Protein AF-A0A3D0GLS4-F1 (afdb_monomer_lite)

Sequence (91 aa):
MDFAYSARTEELRARVQNFMDEHIVPRIRQYNEEVQAGNYPVSFMADLRELAKSEGLWNMFLPHLKDGQPGTRLTNMEYAPLAEIMGDYKL

Radius of gyration: 14.91 Å; chains: 1; bounding box: 35×18×50 Å

pLDDT: mean 92.79, std 7.23, range [54.88, 98.25]

Secondary structure (DSSP, 8-state):
---PPPHHHHHHHHHHHHHIIIIIGGGHHHHHHHHHTT-SS-TTHHHHHHHHHHTT-SSTT-TTPPTTSSS----HHHHHHHHHHHHSS--

Structure (mmCIF, N/CA/C/O backbone):
data_AF-A0A3D0GLS4-F1
#
_entry.id   AF-A0A3D0GLS4-F1
#
loop_
_atom_site.group_PDB
_atom_site.id
_atom_site.type_symbol
_atom_site.label_atom_id
_atom_site.label_alt_id
_atom_site.label_comp_id
_atom_site.label_asym_id
_atom_site.label_entity_id
_atom_site.label_seq_id
_atom_site.pdbx_PDB_ins_code
_atom_site.Cartn_x
_atom_site.Cartn_y
_atom_site.Cartn_z
_atom_site.occupancy
_atom_site.B_iso_or_equiv
_atom_site.auth_seq_id
_atom_site.auth_comp_id
_atom_site.auth_asym_id
_atom_site.auth_atom_id
_atom_site.pdbx_PDB_model_num
ATOM 1 N N . MET A 1 1 ? -0.066 3.498 -32.404 1.00 54.88 1 MET A N 1
ATOM 2 C CA . MET A 1 1 ? 0.345 3.867 -31.037 1.00 54.88 1 MET A CA 1
ATOM 3 C C . MET A 1 1 ? -0.094 2.721 -30.153 1.00 54.88 1 MET A C 1
ATOM 5 O O . MET A 1 1 ? -1.250 2.333 -30.268 1.00 54.88 1 MET A O 1
ATOM 9 N N . ASP A 1 2 ? 0.831 2.113 -29.419 1.00 70.00 2 ASP A N 1
ATOM 10 C CA . ASP A 1 2 ? 0.516 1.032 -28.485 1.00 70.00 2 ASP A CA 1
ATOM 11 C C . ASP A 1 2 ? 0.243 1.659 -27.114 1.00 70.00 2 ASP A C 1
ATOM 13 O O . ASP A 1 2 ? 1.081 2.403 -26.604 1.00 70.00 2 ASP A O 1
ATOM 17 N N . PHE A 1 3 ? -0.961 1.445 -26.590 1.00 79.44 3 PHE A N 1
ATOM 18 C CA . PHE A 1 3 ? -1.418 1.979 -25.303 1.00 79.44 3 PHE A CA 1
ATOM 19 C C . PHE A 1 3 ? -1.457 0.898 -24.218 1.00 79.44 3 PHE A C 1
ATOM 21 O O . PHE A 1 3 ? -1.895 1.177 -23.103 1.00 79.44 3 PHE A O 1
ATOM 28 N N . ALA A 1 4 ? -1.041 -0.330 -24.540 1.00 87.81 4 ALA A N 1
ATOM 29 C CA . ALA A 1 4 ? -0.986 -1.401 -23.565 1.00 87.81 4 ALA A CA 1
ATOM 30 C C . ALA A 1 4 ? 0.086 -1.110 -22.508 1.00 87.81 4 ALA A C 1
ATOM 32 O O . ALA A 1 4 ? 1.156 -0.562 -22.794 1.00 87.81 4 ALA A O 1
ATOM 33 N N . TYR A 1 5 ? -0.198 -1.504 -21.270 1.00 92.25 5 TYR A N 1
ATOM 34 C CA . TYR A 1 5 ? 0.798 -1.476 -20.215 1.00 92.25 5 TYR A CA 1
ATOM 35 C C . TYR A 1 5 ? 1.890 -2.517 -20.477 1.00 92.25 5 TYR A C 1
ATOM 37 O O . TYR A 1 5 ? 1.664 -3.564 -21.086 1.00 92.25 5 TYR A O 1
ATOM 45 N N . SER A 1 6 ? 3.097 -2.239 -19.985 1.00 94.19 6 SER A N 1
ATOM 46 C CA . SER A 1 6 ? 4.172 -3.230 -20.022 1.00 94.19 6 SER A CA 1
ATOM 47 C C . SER A 1 6 ? 3.814 -4.448 -19.161 1.00 94.19 6 SER A C 1
ATOM 49 O O . SER A 1 6 ? 3.090 -4.320 -18.174 1.00 94.19 6 SER A O 1
ATOM 51 N N . ALA A 1 7 ? 4.393 -5.615 -19.461 1.00 95.44 7 ALA A N 1
ATOM 52 C CA . ALA A 1 7 ? 4.205 -6.817 -18.640 1.00 95.44 7 ALA A CA 1
ATOM 53 C C . ALA A 1 7 ? 4.555 -6.584 -17.156 1.00 95.44 7 ALA A C 1
ATOM 55 O O . ALA A 1 7 ? 3.856 -7.066 -16.270 1.00 95.44 7 ALA A O 1
ATOM 56 N N . ARG A 1 8 ? 5.593 -5.778 -16.883 1.00 94.75 8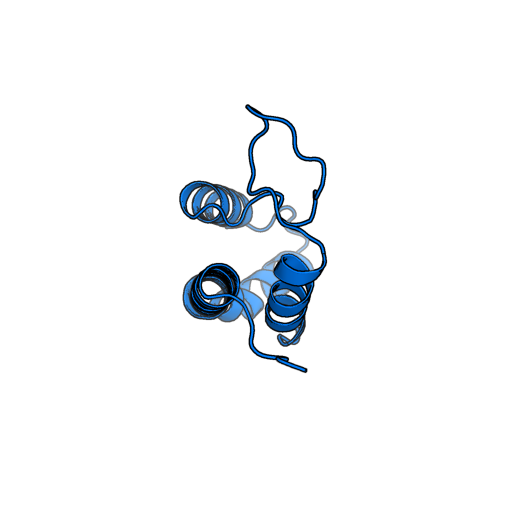 ARG A N 1
ATOM 57 C CA . ARG A 1 8 ? 5.977 -5.383 -15.520 1.00 94.75 8 ARG A CA 1
ATOM 58 C C . ARG A 1 8 ? 4.890 -4.549 -14.842 1.00 94.75 8 ARG A C 1
ATOM 60 O O . ARG A 1 8 ? 4.605 -4.744 -13.666 1.00 94.75 8 ARG A O 1
ATOM 67 N N . THR A 1 9 ? 4.299 -3.606 -15.569 1.00 95.62 9 THR A N 1
ATOM 68 C CA . THR A 1 9 ? 3.213 -2.768 -15.052 1.00 95.62 9 THR A CA 1
ATOM 69 C C . THR A 1 9 ? 1.977 -3.610 -14.745 1.00 95.62 9 THR A C 1
ATOM 71 O O . THR A 1 9 ? 1.386 -3.422 -13.690 1.00 95.62 9 THR A O 1
ATOM 74 N N . GLU A 1 10 ? 1.619 -4.567 -15.604 1.00 97.19 10 GLU A N 1
ATOM 75 C CA . GLU A 1 10 ? 0.490 -5.473 -15.344 1.00 97.19 10 GLU A CA 1
ATOM 76 C C . GLU A 1 10 ? 0.720 -6.362 -14.116 1.00 97.19 10 GLU A C 1
ATOM 78 O O . GLU A 1 10 ? -0.177 -6.516 -13.288 1.00 97.19 10 GLU A O 1
ATOM 83 N N . GLU A 1 11 ? 1.937 -6.880 -13.931 1.00 96.44 11 GLU A N 1
ATOM 84 C CA . GLU A 1 11 ? 2.291 -7.635 -12.723 1.00 96.44 11 GLU A CA 1
ATOM 85 C C . GLU A 1 11 ? 2.140 -6.779 -11.454 1.00 96.44 11 GLU A C 1
ATOM 87 O O . GLU A 1 11 ? 1.569 -7.222 -10.455 1.00 96.44 11 GLU A O 1
ATOM 92 N N . LEU A 1 12 ? 2.614 -5.529 -11.491 1.00 96.69 12 LEU A N 1
ATOM 93 C CA . LEU A 1 12 ? 2.477 -4.598 -10.370 1.00 96.69 12 LEU A CA 1
ATOM 94 C C . LEU A 1 12 ? 1.011 -4.256 -10.086 1.00 96.69 12 LEU A C 1
ATOM 96 O O . LEU A 1 12 ? 0.627 -4.203 -8.920 1.00 96.69 12 LEU A O 1
ATOM 100 N N . ARG A 1 13 ? 0.185 -4.068 -11.124 1.00 97.12 13 ARG A N 1
ATOM 101 C CA . ARG A 1 13 ? -1.258 -3.826 -10.971 1.00 97.12 13 ARG A CA 1
ATOM 102 C C . ARG A 1 13 ? -1.938 -4.993 -10.270 1.00 97.12 13 ARG A C 1
ATOM 104 O O . ARG A 1 13 ? -2.660 -4.764 -9.308 1.00 97.12 13 ARG A O 1
ATOM 111 N N . ALA A 1 14 ? -1.658 -6.225 -10.695 1.00 97.62 14 ALA A N 1
ATOM 112 C CA . ALA A 1 14 ? -2.208 -7.420 -10.060 1.00 97.62 14 ALA A CA 1
ATOM 113 C C . ALA A 1 14 ? -1.800 -7.526 -8.580 1.00 97.62 14 ALA A C 1
ATOM 115 O O . ALA A 1 14 ? -2.637 -7.800 -7.726 1.00 97.62 14 ALA A O 1
ATOM 116 N N . ARG A 1 15 ? -0.531 -7.247 -8.255 1.00 97.31 15 ARG A N 1
ATOM 117 C CA . ARG A 1 15 ? -0.038 -7.265 -6.866 1.00 97.31 15 ARG A CA 1
ATOM 118 C C . ARG A 1 15 ? -0.705 -6.202 -6.000 1.00 97.31 15 ARG A C 1
ATOM 120 O O . ARG A 1 15 ? -1.139 -6.513 -4.898 1.00 97.31 15 ARG A O 1
ATOM 127 N N . VAL A 1 16 ? -0.818 -4.970 -6.498 1.00 97.50 16 VAL A N 1
ATOM 128 C CA . VAL A 1 16 ? -1.498 -3.886 -5.774 1.00 97.50 16 VAL A CA 1
ATOM 129 C C . VAL A 1 16 ? -2.977 -4.208 -5.587 1.00 97.50 16 VAL A C 1
ATOM 131 O O . VAL A 1 16 ? -3.476 -4.052 -4.479 1.00 97.50 16 VAL A O 1
ATOM 134 N N . GLN A 1 17 ? -3.661 -4.702 -6.622 1.00 97.88 17 GLN A N 1
ATOM 135 C CA . GLN A 1 17 ? -5.066 -5.099 -6.531 1.00 97.88 17 GLN A CA 1
ATOM 136 C C . GLN A 1 17 ? -5.274 -6.155 -5.437 1.00 97.88 17 GLN A C 1
ATOM 138 O O . GLN A 1 17 ? -6.071 -5.939 -4.528 1.00 97.88 17 GLN A O 1
ATOM 143 N N . ASN A 1 18 ? -4.488 -7.235 -5.461 1.00 98.06 18 ASN A N 1
ATOM 144 C CA . ASN A 1 18 ? -4.578 -8.296 -4.459 1.00 98.06 18 ASN A CA 1
ATOM 145 C C . ASN A 1 18 ? -4.282 -7.774 -3.047 1.00 98.06 18 ASN A C 1
ATOM 147 O O . ASN A 1 18 ? -5.022 -8.069 -2.114 1.00 98.06 18 ASN A O 1
ATOM 151 N N . PHE A 1 19 ? -3.248 -6.943 -2.883 1.00 97.88 19 PHE A N 1
ATOM 152 C CA . PHE A 1 19 ? -2.919 -6.360 -1.582 1.00 97.88 19 PHE A CA 1
ATOM 153 C C . PHE A 1 19 ? -4.060 -5.486 -1.039 1.00 97.88 19 PHE A C 1
ATOM 155 O O . PHE A 1 19 ? -4.377 -5.527 0.154 1.00 97.88 19 PHE A O 1
ATOM 162 N N . MET A 1 20 ? -4.710 -4.709 -1.910 1.00 97.06 20 MET A N 1
ATOM 163 C CA . MET A 1 20 ? -5.875 -3.916 -1.529 1.00 97.06 20 MET A CA 1
ATOM 164 C C . MET A 1 20 ? -7.035 -4.817 -1.092 1.00 97.06 20 MET A C 1
ATOM 166 O O . MET A 1 20 ? -7.543 -4.634 0.017 1.00 97.06 20 MET A O 1
ATOM 170 N N . ASP A 1 21 ? -7.401 -5.805 -1.908 1.00 96.88 21 ASP A N 1
ATOM 171 C CA . ASP A 1 21 ? -8.537 -6.703 -1.667 1.00 96.88 21 ASP A CA 1
ATOM 172 C C . ASP A 1 21 ? -8.356 -7.574 -0.414 1.00 96.88 21 ASP A C 1
ATOM 174 O O . ASP A 1 21 ? -9.294 -7.757 0.365 1.00 96.88 21 ASP A O 1
ATOM 178 N N . GLU A 1 22 ? -7.149 -8.092 -0.187 1.00 97.69 22 GLU A N 1
ATOM 179 C CA . GLU A 1 22 ? -6.874 -9.042 0.895 1.00 97.69 22 GLU A CA 1
ATOM 180 C C . GLU A 1 22 ? -6.533 -8.358 2.226 1.00 97.69 22 GLU A C 1
ATOM 182 O O . GLU A 1 22 ? -6.846 -8.883 3.304 1.00 97.69 22 GLU A O 1
ATOM 187 N N . HIS A 1 23 ? -5.900 -7.180 2.189 1.00 96.94 23 HIS A N 1
ATOM 188 C CA . HIS A 1 23 ? -5.327 -6.573 3.392 1.00 96.94 23 HIS A CA 1
ATOM 189 C C . HIS A 1 23 ? -5.921 -5.214 3.752 1.00 96.94 23 HIS A C 1
ATOM 191 O O . HIS A 1 23 ? -6.155 -4.976 4.942 1.00 96.94 23 HIS A O 1
ATOM 197 N N . ILE A 1 24 ? -6.206 -4.348 2.776 1.00 95.94 24 ILE A N 1
ATOM 198 C CA . ILE A 1 24 ? -6.650 -2.969 3.037 1.00 95.94 24 ILE A CA 1
ATOM 199 C C . ILE A 1 24 ? -8.170 -2.872 3.153 1.00 95.94 24 ILE A C 1
ATOM 201 O O . ILE A 1 24 ? -8.682 -2.454 4.193 1.00 95.94 24 ILE A O 1
ATOM 205 N N . VAL A 1 25 ? -8.901 -3.298 2.123 1.00 96.00 25 VAL A N 1
ATOM 206 C CA . VAL A 1 25 ? -10.363 -3.170 2.032 1.00 96.00 25 VAL A CA 1
ATOM 207 C C . VAL A 1 25 ? -11.086 -3.817 3.217 1.00 96.00 25 VAL A C 1
ATOM 209 O O . VAL A 1 25 ? -11.942 -3.156 3.815 1.00 96.00 25 VAL A O 1
ATOM 212 N N . PRO A 1 26 ? -10.720 -5.034 3.671 1.00 96.25 26 PRO A N 1
ATOM 213 C CA . PRO A 1 26 ? -11.375 -5.652 4.823 1.00 96.25 26 PRO A CA 1
ATOM 214 C C . PRO A 1 26 ? -11.195 -4.866 6.132 1.00 96.25 26 PRO A C 1
ATOM 216 O O . PRO A 1 26 ? -11.962 -5.057 7.077 1.00 96.25 26 PRO A O 1
ATOM 219 N N . ARG A 1 27 ? -10.190 -3.982 6.209 1.00 95.81 27 ARG A N 1
ATOM 220 C CA . ARG A 1 27 ? -9.841 -3.215 7.416 1.00 95.81 27 ARG A CA 1
ATOM 221 C C . ARG A 1 27 ? -10.435 -1.816 7.455 1.00 95.81 27 ARG A C 1
ATOM 223 O O . ARG A 1 27 ? -10.321 -1.177 8.495 1.00 95.81 27 ARG A O 1
ATOM 230 N N . ILE A 1 28 ? -11.117 -1.352 6.406 1.00 95.19 28 ILE A N 1
ATOM 231 C CA . ILE A 1 28 ? -11.709 0.000 6.363 1.00 95.19 28 ILE A CA 1
ATOM 232 C C . ILE A 1 28 ? -12.653 0.235 7.551 1.00 95.19 28 ILE A C 1
ATOM 234 O O . ILE A 1 28 ? -12.574 1.264 8.220 1.00 95.19 28 ILE A O 1
ATOM 238 N N . ARG A 1 29 ? -13.499 -0.749 7.890 1.00 95.69 29 ARG A N 1
ATOM 239 C CA . ARG A 1 29 ? -14.389 -0.644 9.059 1.00 95.69 29 ARG A CA 1
ATOM 240 C C . ARG A 1 29 ? -13.602 -0.474 10.364 1.00 95.69 29 ARG A C 1
ATOM 242 O O . ARG A 1 29 ? -13.904 0.432 11.131 1.00 95.69 29 ARG A O 1
ATOM 249 N N . GLN A 1 30 ? -12.594 -1.318 10.597 1.00 97.00 30 GLN A N 1
ATOM 250 C CA . GLN A 1 30 ? -11.771 -1.264 11.809 1.00 97.00 30 GLN A CA 1
ATOM 251 C C . GLN A 1 30 ? -10.967 0.041 11.885 1.00 97.00 30 GLN A C 1
ATOM 253 O O . GLN A 1 30 ? -10.872 0.643 12.949 1.00 97.00 30 GLN A O 1
ATOM 258 N N . TYR A 1 31 ? -10.428 0.498 10.752 1.00 96.31 31 TYR A N 1
ATOM 259 C CA . TYR A 1 31 ? -9.764 1.792 10.640 1.00 96.31 31 TYR A CA 1
ATOM 260 C C . TYR A 1 31 ? -10.680 2.912 11.140 1.00 96.31 31 TYR A C 1
ATOM 262 O O . TYR A 1 31 ? -10.304 3.656 12.042 1.00 96.31 31 TYR A O 1
ATOM 270 N N . ASN A 1 32 ? -11.899 2.985 10.599 1.00 96.06 32 ASN A N 1
ATOM 271 C CA . ASN A 1 32 ? -12.873 4.005 10.967 1.00 96.06 32 ASN A CA 1
ATOM 272 C C . ASN A 1 32 ? -13.253 3.922 12.452 1.00 96.06 32 ASN A C 1
ATOM 274 O O . ASN A 1 32 ? -13.275 4.945 13.129 1.00 96.06 32 ASN A O 1
ATOM 278 N N . GLU A 1 33 ? -13.490 2.724 12.988 1.00 97.56 33 GLU A N 1
ATOM 279 C CA . GLU A 1 33 ? -13.788 2.523 14.414 1.00 97.56 33 GLU A CA 1
ATOM 280 C C . GLU A 1 33 ? -12.658 3.026 15.325 1.00 97.56 33 GLU A C 1
ATOM 282 O O . GLU A 1 33 ? -12.912 3.761 16.280 1.00 97.56 33 GLU A O 1
ATOM 287 N N . GLU A 1 34 ? -11.407 2.683 15.019 1.00 98.25 34 GLU A N 1
ATOM 288 C CA . GLU A 1 34 ? -10.251 3.091 15.820 1.00 98.25 34 GLU A CA 1
ATOM 289 C C . GLU A 1 34 ? -9.976 4.598 15.731 1.00 98.25 34 GLU A C 1
ATOM 291 O O . GLU A 1 34 ? -9.725 5.240 16.752 1.00 98.25 34 GLU A O 1
ATOM 296 N N . VAL A 1 35 ? -10.096 5.181 14.537 1.00 97.00 35 VAL A N 1
ATOM 297 C CA . VAL A 1 35 ? -9.953 6.626 14.300 1.00 97.00 35 VAL A CA 1
ATOM 298 C C . VAL A 1 35 ? -11.011 7.419 15.070 1.00 97.00 35 VAL A C 1
A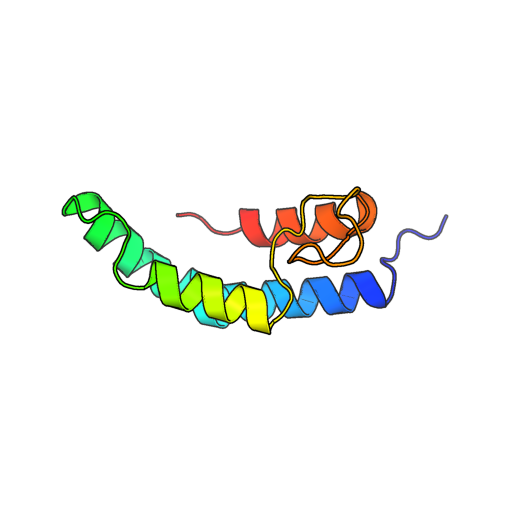TOM 300 O O . VAL A 1 35 ? -10.669 8.390 15.750 1.00 97.00 35 VAL A O 1
ATOM 303 N N . GLN A 1 36 ? -12.279 6.994 15.024 1.00 97.44 36 GLN A N 1
ATOM 304 C CA . GLN A 1 36 ? -13.369 7.638 15.773 1.00 97.44 36 GLN A CA 1
ATOM 305 C C . GLN A 1 36 ? -13.208 7.481 17.291 1.00 97.44 36 GLN A C 1
ATOM 307 O O . GLN A 1 36 ? -13.596 8.368 18.047 1.00 97.44 36 GLN A O 1
ATOM 312 N N . ALA A 1 37 ? -12.589 6.387 17.742 1.00 98.06 37 ALA A N 1
ATOM 313 C CA . ALA A 1 37 ? -12.230 6.181 19.143 1.00 98.06 37 ALA A CA 1
ATOM 314 C C . ALA A 1 37 ? -10.985 6.977 19.589 1.00 98.06 37 ALA A C 1
ATOM 316 O O . ALA A 1 37 ? -10.663 6.985 20.776 1.00 98.06 37 ALA A O 1
ATOM 317 N N . GLY A 1 38 ? -10.287 7.653 18.671 1.00 97.88 38 GLY A N 1
ATOM 318 C CA . GLY A 1 38 ? -9.086 8.431 18.977 1.00 97.88 38 GLY A CA 1
ATOM 319 C C . GLY A 1 38 ? -7.791 7.612 19.048 1.00 97.88 38 GLY A C 1
ATOM 320 O O . GLY A 1 38 ? -6.799 8.100 19.590 1.00 97.88 38 GLY A O 1
ATOM 321 N N . ASN A 1 39 ? -7.774 6.388 18.515 1.00 97.19 39 ASN A N 1
ATOM 322 C CA . ASN A 1 39 ? -6.608 5.508 18.542 1.00 97.19 39 ASN A CA 1
ATOM 323 C C . ASN A 1 39 ? -5.687 5.780 17.347 1.00 97.19 39 ASN A C 1
ATOM 325 O O . ASN A 1 39 ? -6.018 5.477 16.199 1.00 97.19 39 ASN A O 1
ATOM 329 N N . TYR A 1 40 ? -4.500 6.323 17.628 1.00 94.44 40 TYR A N 1
ATOM 330 C CA . TYR A 1 40 ? -3.481 6.607 16.619 1.00 94.44 40 TYR A CA 1
ATOM 331 C C . TYR A 1 40 ? -2.089 6.145 17.090 1.00 94.44 40 TYR A C 1
ATOM 333 O O . TYR A 1 40 ? -1.669 6.524 18.185 1.00 94.44 40 TYR A O 1
ATOM 341 N N . PRO A 1 41 ? -1.331 5.398 16.263 1.00 94.19 41 PRO A N 1
ATOM 342 C CA . PRO A 1 41 ? -1.769 4.787 15.006 1.00 94.19 41 PRO A CA 1
ATOM 343 C C . PRO A 1 41 ? -2.805 3.679 15.254 1.00 94.19 41 PRO A C 1
ATOM 345 O O . PRO A 1 41 ? -2.850 3.113 16.343 1.00 94.19 41 PRO A O 1
ATOM 348 N N . VAL A 1 42 ? -3.590 3.341 14.228 1.00 97.12 42 VAL A N 1
ATOM 349 C CA . VAL A 1 42 ? -4.467 2.163 14.294 1.00 97.12 42 VAL A CA 1
ATOM 350 C C . VAL A 1 42 ? -3.643 0.889 14.516 1.00 97.12 42 VAL A C 1
ATOM 352 O O . VAL A 1 42 ? -2.507 0.773 14.039 1.00 97.12 42 VAL A O 1
ATOM 355 N N . SER A 1 43 ? -4.227 -0.065 15.231 1.00 97.31 43 SER A N 1
ATOM 356 C CA . SER A 1 43 ? -3.580 -1.238 15.823 1.00 97.31 43 SER A CA 1
ATOM 357 C C . SER A 1 43 ? -2.814 -2.112 14.827 1.00 97.31 43 SER A C 1
ATOM 359 O O . SER A 1 43 ? -1.786 -2.685 15.171 1.00 97.31 43 SER A O 1
ATOM 361 N N . PHE A 1 44 ? -3.267 -2.167 13.576 1.00 96.81 44 PHE A N 1
ATOM 362 C CA . PHE A 1 44 ? -2.728 -3.028 12.518 1.00 96.81 44 PHE A CA 1
ATOM 363 C C . PHE A 1 44 ? -1.769 -2.311 11.552 1.00 96.81 44 PHE A C 1
ATOM 365 O O . PHE A 1 44 ? -1.284 -2.902 10.587 1.00 96.81 44 PHE A O 1
ATOM 372 N N . MET A 1 45 ? -1.504 -1.016 11.757 1.00 96.25 45 MET A N 1
ATOM 373 C CA . MET A 1 45 ? -0.733 -0.222 10.796 1.00 96.25 45 MET A CA 1
ATOM 374 C C . MET A 1 45 ? 0.733 -0.675 10.688 1.00 96.25 45 MET A C 1
ATOM 376 O O . MET A 1 45 ? 1.340 -0.549 9.626 1.00 96.25 45 MET A O 1
ATOM 380 N N . ALA A 1 46 ? 1.337 -1.168 11.774 1.00 96.75 46 ALA A N 1
ATOM 381 C CA . ALA A 1 46 ? 2.708 -1.681 11.734 1.00 96.75 46 ALA A CA 1
ATOM 382 C C . ALA A 1 46 ? 2.810 -2.911 10.821 1.00 96.75 46 ALA A C 1
ATOM 384 O O . ALA A 1 46 ? 3.598 -2.887 9.874 1.00 96.75 46 ALA A O 1
ATOM 385 N N . ASP A 1 47 ? 1.932 -3.888 11.036 1.00 97.00 47 ASP A N 1
ATOM 386 C CA . ASP A 1 47 ? 1.881 -5.146 10.291 1.00 97.00 47 ASP A CA 1
ATOM 387 C C . ASP A 1 47 ? 1.648 -4.913 8.793 1.00 97.00 47 ASP A C 1
ATOM 389 O O . ASP A 1 47 ? 2.366 -5.459 7.958 1.00 97.00 47 ASP A O 1
ATOM 393 N N . LEU A 1 48 ? 0.708 -4.026 8.432 1.00 96.88 48 LEU A N 1
ATOM 394 C CA . LEU A 1 48 ? 0.455 -3.690 7.025 1.00 96.88 48 LEU A CA 1
ATOM 395 C C . LEU A 1 48 ? 1.677 -3.074 6.337 1.00 96.88 48 LEU A C 1
ATOM 397 O O . LEU A 1 48 ? 1.931 -3.350 5.166 1.00 96.88 48 LEU A O 1
ATOM 401 N N . ARG A 1 49 ? 2.455 -2.244 7.043 1.00 94.94 49 ARG A N 1
ATOM 402 C CA . ARG A 1 49 ? 3.677 -1.656 6.473 1.00 94.94 49 ARG A CA 1
ATOM 403 C C . ARG A 1 49 ? 4.779 -2.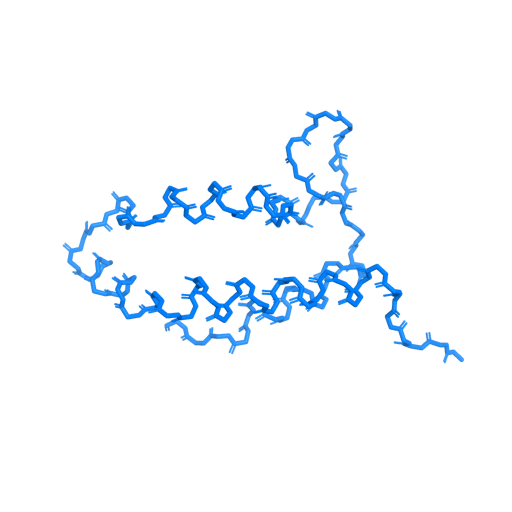690 6.297 1.00 94.94 49 ARG A C 1
ATOM 405 O O . ARG A 1 49 ? 5.543 -2.580 5.342 1.00 94.94 49 ARG A O 1
ATOM 412 N N . GLU A 1 50 ? 4.907 -3.639 7.218 1.00 96.88 50 GLU A N 1
ATOM 413 C CA . GLU A 1 50 ? 5.876 -4.731 7.088 1.00 96.88 50 GLU A CA 1
ATOM 414 C C . GLU A 1 50 ? 5.517 -5.651 5.924 1.00 96.88 50 GLU A C 1
ATOM 416 O O . GLU A 1 50 ? 6.389 -5.951 5.109 1.00 96.88 50 GLU A O 1
ATOM 421 N N . LEU A 1 51 ? 4.234 -5.986 5.774 1.00 97.31 51 LEU A N 1
ATOM 422 C CA . LEU A 1 51 ? 3.745 -6.788 4.659 1.00 97.31 51 LEU A CA 1
ATOM 423 C C . LEU A 1 51 ? 3.916 -6.075 3.309 1.00 97.31 51 LEU A C 1
ATOM 425 O O . LEU A 1 51 ? 4.483 -6.634 2.376 1.00 97.31 51 LEU A O 1
ATOM 429 N N . ALA A 1 52 ? 3.539 -4.797 3.211 1.00 96.25 52 ALA A N 1
ATOM 430 C CA . ALA A 1 52 ? 3.763 -4.023 1.988 1.00 96.25 52 ALA A CA 1
ATOM 431 C C . ALA A 1 52 ? 5.254 -3.976 1.605 1.00 96.25 52 ALA A C 1
ATOM 433 O O . ALA A 1 52 ? 5.601 -4.016 0.427 1.00 96.25 52 ALA A O 1
ATOM 434 N N . LYS A 1 53 ? 6.164 -3.909 2.587 1.00 94.69 53 LYS A N 1
ATOM 435 C CA . LYS A 1 53 ? 7.613 -3.969 2.338 1.00 94.69 53 LYS A CA 1
ATOM 436 C C . LYS A 1 53 ? 8.065 -5.338 1.848 1.00 94.69 53 LYS A C 1
ATOM 438 O O . LYS A 1 53 ? 8.844 -5.376 0.897 1.00 94.69 53 LYS A O 1
ATOM 443 N N . SER A 1 54 ? 7.617 -6.431 2.470 1.00 94.69 54 SER A N 1
ATOM 444 C CA . SER A 1 54 ? 7.994 -7.786 2.041 1.00 94.69 54 SER A CA 1
ATOM 445 C C . SER A 1 54 ? 7.468 -8.106 0.643 1.00 94.69 54 SER A C 1
ATOM 447 O O . SER A 1 54 ? 8.138 -8.797 -0.119 1.00 94.69 54 SER A O 1
ATOM 449 N N . GLU A 1 55 ? 6.333 -7.523 0.268 1.00 93.81 55 GLU A N 1
ATOM 450 C CA . GLU A 1 55 ? 5.769 -7.605 -1.077 1.00 93.81 55 GLU A CA 1
ATOM 451 C C . GLU A 1 55 ? 6.312 -6.547 -2.040 1.00 93.81 55 GLU A C 1
ATOM 453 O O . GLU A 1 55 ? 5.813 -6.425 -3.153 1.00 93.81 55 GLU A O 1
ATOM 458 N N . GLY A 1 56 ? 7.324 -5.758 -1.672 1.00 92.88 56 GLY A N 1
ATOM 459 C CA . GLY A 1 56 ? 7.891 -4.744 -2.567 1.00 92.88 56 GLY A CA 1
ATOM 460 C C . GLY A 1 56 ? 6.899 -3.649 -2.993 1.00 92.88 56 GLY A C 1
ATOM 461 O O . GLY A 1 56 ? 7.142 -2.952 -3.974 1.00 92.88 56 GLY A O 1
ATOM 462 N N . LEU A 1 57 ? 5.804 -3.454 -2.262 1.00 95.56 57 LEU A N 1
ATOM 463 C CA . LEU A 1 57 ? 4.809 -2.396 -2.462 1.00 95.56 57 LEU A CA 1
ATOM 464 C C . LEU A 1 57 ? 5.121 -1.160 -1.600 1.00 95.56 57 LEU A C 1
ATOM 466 O O . LEU A 1 57 ? 4.237 -0.453 -1.119 1.00 9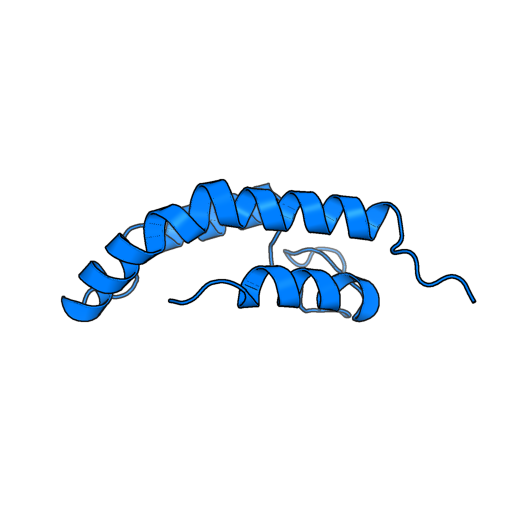5.56 57 LEU A O 1
ATOM 470 N N . TRP A 1 58 ? 6.410 -0.892 -1.378 1.00 94.19 58 TRP A N 1
ATOM 471 C CA . TRP A 1 58 ? 6.891 0.170 -0.497 1.00 94.19 58 TRP A CA 1
ATOM 472 C C . TRP A 1 58 ? 7.560 1.301 -1.279 1.00 94.19 58 TRP A C 1
ATOM 474 O O . TRP A 1 58 ? 8.291 1.050 -2.236 1.00 94.19 58 TRP A O 1
ATOM 484 N N . ASN A 1 59 ? 7.352 2.553 -0.850 1.00 91.50 59 ASN A N 1
ATOM 485 C CA . ASN A 1 59 ? 7.979 3.749 -1.436 1.00 91.50 59 ASN A CA 1
ATOM 486 C C . ASN A 1 59 ? 7.872 3.824 -2.980 1.00 91.50 59 ASN A C 1
ATOM 488 O O . ASN A 1 59 ? 8.786 4.289 -3.659 1.00 91.50 59 ASN A O 1
ATOM 492 N N . MET A 1 60 ? 6.738 3.381 -3.530 1.00 90.31 60 MET A N 1
ATOM 493 C CA . MET A 1 60 ? 6.499 3.245 -4.976 1.00 90.31 60 MET A CA 1
ATOM 494 C C . MET A 1 60 ? 6.396 4.580 -5.737 1.00 90.31 60 MET A C 1
ATOM 496 O O . MET A 1 60 ? 6.439 4.598 -6.962 1.00 90.31 60 MET A O 1
ATOM 500 N N . PHE A 1 61 ? 6.279 5.701 -5.023 1.00 84.38 61 PHE A N 1
ATOM 501 C CA . PHE A 1 61 ? 6.106 7.049 -5.580 1.00 84.38 61 PHE A CA 1
ATOM 502 C C . PHE A 1 61 ? 7.432 7.809 -5.780 1.00 84.38 61 PHE A C 1
ATOM 504 O O . PHE A 1 61 ? 7.427 9.010 -6.050 1.00 84.38 61 PHE A O 1
ATOM 511 N N . LEU A 1 62 ? 8.580 7.142 -5.610 1.00 86.38 62 LEU A N 1
ATOM 512 C CA . LEU A 1 62 ? 9.906 7.757 -5.693 1.00 86.38 62 LEU A CA 1
ATOM 513 C C . LEU A 1 62 ? 10.639 7.327 -6.979 1.00 86.38 62 LEU A C 1
ATOM 515 O O . LEU A 1 62 ? 11.404 6.358 -6.954 1.00 86.38 62 LEU A O 1
ATOM 519 N N . PRO A 1 63 ? 10.498 8.062 -8.101 1.00 84.19 63 PRO A N 1
ATOM 520 C CA . PRO A 1 63 ? 11.152 7.697 -9.362 1.00 84.19 63 PRO A CA 1
ATOM 521 C C . PRO A 1 63 ? 12.684 7.788 -9.306 1.00 84.19 63 PRO A C 1
ATOM 523 O O . PRO A 1 63 ? 13.381 7.143 -10.087 1.00 84.19 63 PRO A O 1
ATOM 526 N N . HIS A 1 64 ? 13.222 8.549 -8.351 1.00 87.00 64 HIS A N 1
ATOM 527 C CA . HIS A 1 64 ? 14.660 8.732 -8.133 1.00 87.00 64 HIS A CA 1
ATOM 528 C C . HIS A 1 64 ? 15.197 7.955 -6.920 1.00 87.00 64 HIS A C 1
ATOM 530 O O . HIS A 1 64 ? 16.251 8.308 -6.388 1.00 87.00 64 HIS A O 1
ATOM 536 N N . LEU A 1 65 ? 14.482 6.916 -6.466 1.00 89.56 65 LEU A N 1
ATOM 537 C CA . LEU A 1 65 ? 14.940 6.028 -5.393 1.00 89.56 65 LEU A CA 1
ATOM 538 C C . LEU A 1 65 ? 16.340 5.496 -5.732 1.00 89.56 65 LEU A C 1
ATOM 540 O O . LEU A 1 65 ? 16.520 4.938 -6.808 1.00 89.56 65 LEU A O 1
ATOM 544 N N . LYS A 1 66 ? 17.342 5.676 -4.870 1.00 88.75 66 LYS A N 1
ATOM 545 C CA . LYS A 1 66 ? 18.723 5.214 -5.120 1.00 88.75 66 LYS A CA 1
ATOM 546 C C . LYS A 1 66 ? 18.883 3.730 -4.799 1.00 88.75 66 LYS A C 1
ATOM 548 O O . LYS A 1 66 ? 18.113 3.174 -4.020 1.00 88.75 66 LYS A O 1
ATOM 553 N N . ASP A 1 67 ? 19.905 3.103 -5.373 1.00 84.75 67 ASP A N 1
ATOM 554 C CA . ASP A 1 67 ? 20.242 1.718 -5.037 1.00 84.75 67 ASP A CA 1
ATOM 555 C C . ASP A 1 67 ? 20.544 1.605 -3.532 1.00 84.75 67 ASP A C 1
ATOM 557 O O . ASP A 1 67 ? 21.204 2.468 -2.949 1.00 84.75 67 ASP A O 1
ATOM 561 N N . GLY A 1 68 ? 19.998 0.572 -2.887 1.00 82.94 68 GLY A N 1
ATOM 562 C CA . GLY A 1 68 ? 20.099 0.370 -1.438 1.00 82.94 68 GLY A CA 1
ATOM 563 C C . GLY A 1 68 ? 19.090 1.155 -0.587 1.00 82.94 68 GLY A C 1
ATOM 564 O O . GLY A 1 68 ? 19.025 0.924 0.618 1.00 82.94 68 GLY A O 1
ATOM 565 N N . GLN A 1 69 ? 18.274 2.046 -1.168 1.00 87.81 69 GLN A N 1
ATOM 566 C CA . GLN A 1 69 ? 17.144 2.642 -0.446 1.00 87.81 69 GLN A CA 1
ATOM 567 C C . GLN A 1 69 ? 15.941 1.685 -0.434 1.00 87.81 69 GLN A C 1
ATOM 569 O O . GLN A 1 69 ? 15.651 1.062 -1.455 1.00 87.81 69 GLN A O 1
ATOM 574 N N . PRO A 1 70 ? 15.211 1.568 0.692 1.00 87.12 70 PRO A N 1
ATOM 575 C CA . PRO A 1 70 ? 14.072 0.665 0.782 1.00 87.12 70 PRO A CA 1
ATOM 576 C C . PRO A 1 70 ? 12.924 1.158 -0.102 1.00 87.12 70 PRO A C 1
ATOM 578 O O . PRO A 1 70 ? 12.453 2.288 0.057 1.00 87.12 70 PRO A O 1
ATOM 581 N N . GLY A 1 71 ? 12.443 0.295 -0.991 1.00 90.50 71 GLY A N 1
ATOM 582 C CA . GLY A 1 71 ? 11.297 0.564 -1.849 1.00 90.50 71 GLY A CA 1
ATOM 583 C C . GLY A 1 71 ? 11.445 0.017 -3.259 1.00 90.50 71 GLY A C 1
ATOM 584 O O . GLY A 1 71 ? 12.463 -0.581 -3.604 1.00 90.50 71 GLY A O 1
ATOM 585 N N . THR A 1 72 ? 10.437 0.288 -4.080 1.00 91.50 72 THR A N 1
ATOM 586 C CA . THR A 1 72 ? 10.413 -0.106 -5.489 1.00 91.50 72 THR A CA 1
ATOM 587 C C . THR A 1 72 ? 10.467 1.131 -6.373 1.00 91.50 72 THR A C 1
ATOM 589 O O . THR A 1 72 ? 9.538 1.935 -6.398 1.00 91.50 72 THR A O 1
ATOM 592 N N . ARG A 1 73 ? 11.570 1.283 -7.118 1.00 93.94 73 ARG A N 1
ATOM 593 C CA . ARG A 1 73 ? 11.736 2.362 -8.101 1.00 93.94 73 ARG A CA 1
ATOM 594 C C . ARG A 1 73 ? 10.782 2.131 -9.276 1.00 93.94 73 ARG A C 1
ATOM 596 O O . ARG A 1 73 ? 10.946 1.155 -10.019 1.00 93.94 73 ARG A O 1
ATOM 603 N N . LEU A 1 74 ? 9.841 3.054 -9.455 1.00 93.69 74 LEU A N 1
ATOM 604 C CA . LEU A 1 74 ? 8.885 3.078 -10.561 1.00 93.69 74 LEU A CA 1
ATOM 605 C C . LEU A 1 74 ? 8.991 4.388 -11.336 1.00 93.69 74 LEU A C 1
ATOM 607 O O . LEU A 1 74 ? 9.227 5.452 -10.768 1.00 93.69 74 LEU A O 1
ATOM 611 N N . THR A 1 75 ? 8.789 4.316 -12.645 1.00 93.12 75 THR A N 1
ATOM 612 C CA . THR A 1 75 ? 8.526 5.502 -13.463 1.00 93.12 75 THR A CA 1
ATOM 613 C C . THR A 1 75 ? 7.116 6.038 -13.193 1.00 93.12 75 THR A C 1
ATOM 615 O O . THR A 1 75 ? 6.243 5.311 -12.721 1.00 93.12 75 THR A O 1
ATOM 618 N N . ASN A 1 76 ? 6.842 7.293 -13.562 1.00 91.44 76 ASN A N 1
ATOM 619 C CA . ASN A 1 76 ? 5.488 7.851 -13.443 1.00 91.44 76 ASN A CA 1
ATOM 620 C C . ASN A 1 76 ? 4.451 7.056 -14.257 1.00 91.44 76 ASN A C 1
ATOM 622 O O . ASN A 1 76 ? 3.314 6.922 -13.818 1.00 91.44 76 ASN A O 1
ATOM 626 N N . MET A 1 77 ? 4.846 6.508 -15.415 1.00 91.69 77 MET A N 1
ATOM 627 C CA . MET A 1 77 ? 3.972 5.675 -16.252 1.00 91.69 77 MET A CA 1
ATOM 628 C C . MET A 1 77 ? 3.625 4.342 -15.579 1.00 91.69 77 MET A C 1
ATOM 630 O O . MET A 1 77 ? 2.514 3.853 -15.739 1.00 91.69 77 MET A O 1
ATOM 634 N N . GLU A 1 78 ? 4.557 3.768 -14.814 1.00 94.25 78 GLU A N 1
ATOM 635 C CA . GLU A 1 78 ? 4.311 2.549 -14.038 1.00 94.25 78 GLU A CA 1
ATOM 636 C C . GLU A 1 78 ? 3.494 2.830 -12.773 1.00 94.25 78 GLU A C 1
ATOM 638 O O . GLU A 1 78 ? 2.655 2.016 -12.412 1.00 94.25 78 GLU A O 1
ATOM 643 N N . TYR A 1 79 ? 3.720 3.967 -12.107 1.00 95.56 79 TYR A N 1
ATOM 644 C CA . TYR A 1 79 ? 3.047 4.308 -10.852 1.00 95.56 79 TYR A CA 1
ATOM 645 C C . TYR A 1 79 ? 1.594 4.763 -11.042 1.00 95.56 79 TYR A C 1
ATOM 647 O O . TYR A 1 79 ? 0.740 4.407 -10.234 1.00 95.56 79 TYR A O 1
ATOM 655 N N . ALA A 1 80 ? 1.297 5.530 -12.096 1.00 94.44 80 ALA A N 1
ATOM 656 C CA . ALA A 1 80 ? -0.036 6.087 -12.336 1.00 94.44 80 ALA A CA 1
ATOM 657 C C . ALA A 1 80 ? -1.187 5.056 -12.246 1.00 94.44 80 ALA A C 1
ATOM 659 O O . ALA A 1 80 ? -2.105 5.299 -11.462 1.00 94.44 80 ALA A O 1
ATOM 660 N N . PRO A 1 81 ? -1.145 3.898 -12.940 1.00 95.12 81 PRO A N 1
ATOM 661 C CA . PRO A 1 81 ? -2.218 2.904 -12.836 1.00 95.12 81 PRO A CA 1
ATOM 662 C C . PRO A 1 81 ? -2.300 2.227 -11.459 1.00 95.12 81 PRO A C 1
ATOM 664 O O . PRO A 1 81 ? -3.348 1.708 -11.094 1.00 95.12 81 PRO A O 1
ATOM 667 N N . LEU A 1 82 ? -1.216 2.217 -10.676 1.00 96.44 82 LEU A N 1
ATOM 668 C CA . LEU A 1 82 ? -1.244 1.691 -9.305 1.00 96.44 82 LEU A CA 1
ATOM 669 C C . LEU A 1 82 ? -1.930 2.676 -8.357 1.00 96.44 82 LEU A C 1
ATOM 671 O O . LEU A 1 82 ? -2.669 2.269 -7.465 1.00 96.44 82 LEU A O 1
ATOM 675 N N . ALA A 1 83 ? -1.688 3.974 -8.552 1.00 95.12 83 ALA A N 1
ATOM 676 C CA . ALA A 1 83 ? -2.324 5.032 -7.777 1.00 95.12 83 ALA A CA 1
ATOM 677 C C . ALA A 1 83 ? -3.839 5.089 -8.008 1.00 95.12 83 ALA A C 1
ATOM 679 O O . ALA A 1 83 ? -4.576 5.332 -7.056 1.00 95.12 83 ALA A O 1
ATOM 680 N N . GLU A 1 84 ? -4.286 4.829 -9.239 1.00 95.69 84 GLU A N 1
ATOM 681 C CA . GLU A 1 84 ? -5.704 4.683 -9.584 1.00 95.69 84 GLU A CA 1
ATOM 682 C C . GLU A 1 84 ? -6.359 3.563 -8.765 1.00 95.69 84 GLU A C 1
ATOM 684 O O . GLU A 1 84 ? -7.275 3.841 -7.998 1.00 95.69 84 GLU A O 1
ATOM 689 N N . ILE A 1 85 ? -5.791 2.348 -8.792 1.00 96.12 85 I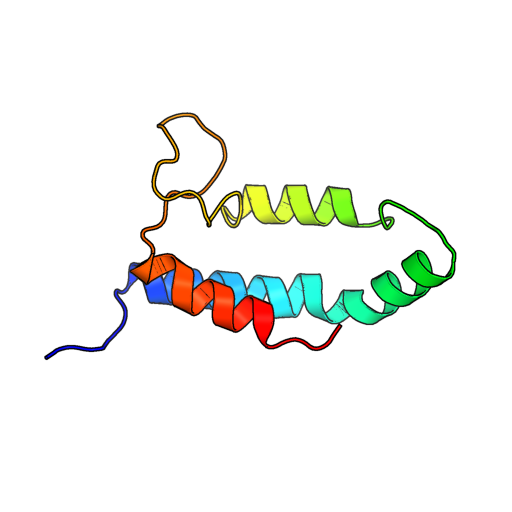LE A N 1
ATOM 690 C CA . ILE A 1 85 ? -6.288 1.209 -7.997 1.00 96.12 85 ILE A CA 1
ATOM 691 C C . ILE A 1 85 ? -6.383 1.569 -6.508 1.00 96.12 85 ILE A C 1
ATOM 693 O O . ILE A 1 85 ? -7.383 1.287 -5.855 1.00 96.12 85 ILE A O 1
ATOM 697 N N . MET A 1 86 ? -5.351 2.209 -5.947 1.00 94.56 86 MET A N 1
ATOM 698 C CA . MET A 1 86 ? -5.359 2.597 -4.532 1.00 94.56 86 MET A CA 1
ATOM 699 C C 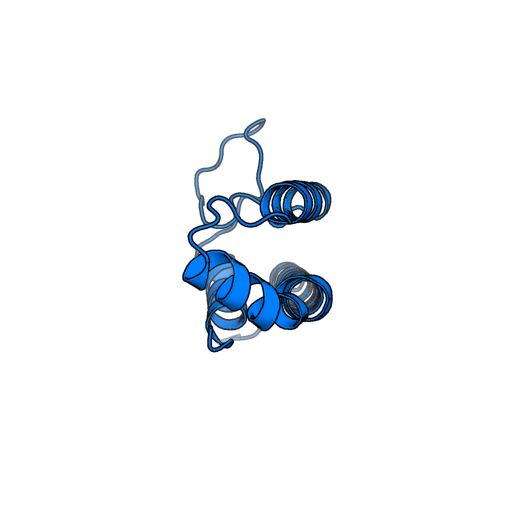. MET A 1 86 ? -6.431 3.653 -4.204 1.00 94.56 86 MET A C 1
ATOM 701 O O . MET A 1 86 ? -6.902 3.700 -3.068 1.00 94.56 86 MET A O 1
ATOM 705 N N . GLY A 1 87 ? -6.800 4.498 -5.170 1.00 92.19 87 GLY A N 1
ATOM 706 C CA . GLY A 1 87 ? -7.775 5.579 -5.015 1.00 92.19 87 GLY A CA 1
ATOM 707 C C . GLY A 1 87 ? -9.237 5.173 -5.223 1.00 92.19 87 GLY A C 1
ATOM 708 O O . GLY A 1 87 ? -10.125 5.934 -4.840 1.00 92.19 87 GLY A O 1
ATOM 709 N N . ASP A 1 88 ? -9.501 3.992 -5.784 1.00 91.56 88 ASP A N 1
ATOM 710 C CA . ASP A 1 88 ? -10.859 3.539 -6.121 1.00 91.56 88 ASP A CA 1
ATOM 711 C C . ASP A 1 88 ? -11.715 3.163 -4.897 1.00 91.56 88 ASP A C 1
ATOM 713 O O . ASP A 1 88 ? -12.943 3.043 -4.986 1.00 91.56 88 ASP A O 1
ATOM 717 N N . TYR A 1 89 ? -11.098 3.016 -3.723 1.00 83.56 89 TYR A N 1
ATOM 718 C CA . TYR A 1 89 ? -11.789 2.632 -2.496 1.00 83.56 89 TYR A CA 1
ATOM 719 C C . TYR A 1 89 ? -12.266 3.848 -1.705 1.00 83.56 89 TYR A C 1
ATOM 721 O O . TYR A 1 89 ? -11.502 4.753 -1.371 1.00 83.56 89 TYR A O 1
ATOM 729 N N . LYS A 1 90 ? -13.551 3.841 -1.344 1.00 71.81 90 LYS A N 1
ATOM 730 C CA . LYS A 1 90 ? -14.135 4.843 -0.446 1.00 71.81 90 LYS A CA 1
ATOM 731 C C . LYS A 1 90 ? -13.818 4.467 1.004 1.00 71.81 90 LYS A C 1
ATOM 733 O O . LYS A 1 90 ? -14.245 3.405 1.455 1.00 71.81 90 LYS A O 1
ATOM 738 N N . LEU A 1 91 ? -13.068 5.332 1.690 1.00 65.12 91 LEU A N 1
ATOM 739 C CA . LEU A 1 91 ? -12.773 5.255 3.128 1.00 65.12 91 LEU A CA 1
ATOM 740 C C . LEU A 1 91 ? -13.941 5.782 3.969 1.00 65.12 91 LEU A C 1
ATOM 742 O O . LEU A 1 91 ? -14.578 6.768 3.529 1.00 65.12 91 LEU A O 1
#

Foldseek 3Di:
DDPDDDPVLVVLQVLLLCLCVPPPVVCPVVCVVCVVVVHPPRPCPVVSQVVCQVSLVPPDVCCPQDPPHRHDRDDPSSVVSSVVSVPPDDD